Protein AF-A0A2V8E9S7-F1 (afdb_monomer)

Radius of gyration: 12.48 Å; Cα contacts (8 Å, |Δi|>4): 76; chains: 1; bounding box: 24×24×31 Å

pLDDT: mean 86.76, std 16.12, range [32.78, 96.56]

Mean predicted aligned error: 5.53 Å

Structure (mmCIF, N/CA/C/O backbone):
data_AF-A0A2V8E9S7-F1
#
_entry.id   AF-A0A2V8E9S7-F1
#
loop_
_atom_site.group_PDB
_atom_site.id
_atom_site.type_symbol
_atom_site.label_atom_id
_atom_site.label_alt_id
_atom_site.label_comp_id
_atom_site.label_asym_id
_atom_site.label_entity_id
_atom_site.label_seq_id
_atom_site.pdbx_PDB_ins_code
_atom_site.Cartn_x
_atom_site.Cartn_y
_atom_site.Cartn_z
_atom_site.occupancy
_atom_site.B_iso_or_equiv
_atom_site.auth_seq_id
_atom_site.auth_comp_id
_atom_site.auth_asym_id
_atom_site.auth_atom_id
_atom_site.pdbx_PDB_model_num
ATOM 1 N N . PHE A 1 1 ? -9.731 4.681 8.676 1.00 86.31 1 PHE A N 1
ATOM 2 C CA . PHE A 1 1 ? -9.695 5.560 9.854 1.00 86.31 1 PHE A CA 1
ATOM 3 C C . PHE A 1 1 ? -10.722 5.026 10.819 1.00 86.31 1 PHE A C 1
ATOM 5 O O . PHE A 1 1 ? -11.861 4.843 10.404 1.00 86.31 1 PHE A O 1
ATOM 12 N N . ASP A 1 2 ? -10.299 4.691 12.028 1.00 89.12 2 ASP A N 1
ATOM 13 C CA . ASP A 1 2 ? -11.207 4.338 13.112 1.00 89.12 2 ASP A CA 1
ATOM 14 C C . ASP A 1 2 ? -11.523 5.614 13.914 1.00 89.12 2 ASP A C 1
ATOM 16 O O . ASP A 1 2 ? -10.618 6.129 14.571 1.00 89.12 2 ASP A O 1
ATOM 20 N N . PRO A 1 3 ? -12.761 6.144 13.865 1.00 93.56 3 PRO A N 1
ATOM 21 C CA . PRO A 1 3 ? -13.123 7.363 14.585 1.00 93.56 3 PRO A CA 1
ATOM 22 C C . PRO A 1 3 ? -13.057 7.235 16.110 1.00 93.56 3 PRO A C 1
ATOM 24 O O . PRO A 1 3 ? -12.945 8.251 16.781 1.00 93.56 3 PRO A O 1
ATOM 27 N N . GLN A 1 4 ? -13.136 6.020 16.669 1.00 94.94 4 GLN A N 1
ATOM 28 C CA . GLN A 1 4 ? -13.099 5.820 18.119 1.00 94.94 4 GLN A CA 1
ATOM 29 C C . GLN A 1 4 ? -11.677 5.941 18.671 1.00 94.94 4 GLN A C 1
ATOM 31 O O . GLN A 1 4 ? -11.475 6.475 19.759 1.00 94.94 4 GLN A O 1
ATOM 36 N N . THR A 1 5 ? -10.696 5.409 17.940 1.00 94.81 5 THR A N 1
ATOM 37 C CA . THR A 1 5 ? -9.284 5.414 18.354 1.00 94.81 5 THR A CA 1
ATOM 38 C C . THR A 1 5 ? -8.453 6.486 17.660 1.00 94.81 5 THR A C 1
ATOM 40 O O . THR A 1 5 ? -7.285 6.656 18.001 1.00 94.81 5 THR A O 1
ATOM 43 N N . GLU A 1 6 ? -9.036 7.176 16.678 1.00 95.62 6 GLU A N 1
ATOM 44 C CA . GLU A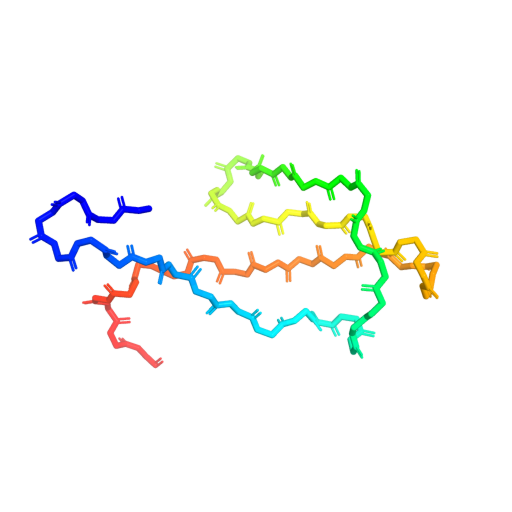 1 6 ? -8.389 8.147 15.792 1.00 95.62 6 GLU A CA 1
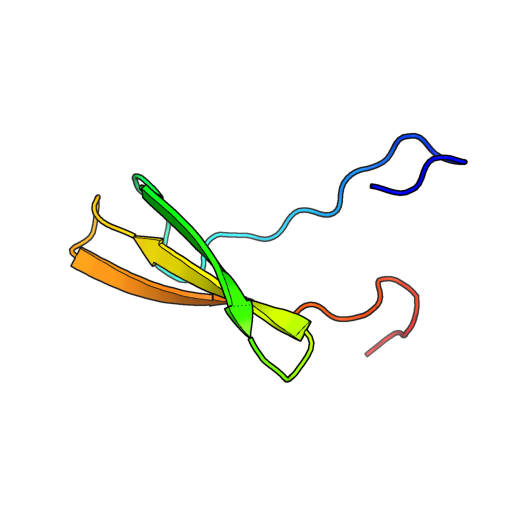ATOM 45 C C . GLU A 1 6 ? -7.175 7.575 15.036 1.00 95.62 6 GLU A C 1
ATOM 47 O O . GLU A 1 6 ? -6.264 8.295 14.623 1.00 95.62 6 GLU A O 1
ATOM 52 N N . LYS A 1 7 ? -7.150 6.252 14.822 1.00 93.06 7 LYS A N 1
ATOM 53 C CA . LYS A 1 7 ? -6.025 5.564 14.178 1.00 93.06 7 LYS A CA 1
ATOM 54 C C . LYS A 1 7 ? -6.258 5.318 12.693 1.00 93.06 7 LYS A C 1
ATOM 56 O O . LYS A 1 7 ? -7.354 4.991 12.221 1.00 93.06 7 LYS A O 1
ATOM 61 N N . PHE A 1 8 ? -5.162 5.414 11.947 1.00 90.88 8 PHE A N 1
ATOM 62 C CA . PHE A 1 8 ? -5.066 4.985 10.558 1.00 90.88 8 PHE A CA 1
ATOM 63 C C . PHE A 1 8 ? -4.388 3.619 10.480 1.00 90.88 8 PHE A C 1
ATOM 65 O O . PHE A 1 8 ? -3.527 3.288 11.293 1.00 90.88 8 PHE A O 1
ATOM 72 N N . GLN A 1 9 ? -4.784 2.829 9.487 1.00 89.00 9 GLN A N 1
ATOM 73 C CA . GLN A 1 9 ? -4.048 1.632 9.107 1.00 89.00 9 GLN A CA 1
ATOM 74 C C . GLN A 1 9 ? -2.921 2.034 8.158 1.00 89.00 9 GLN A C 1
ATOM 76 O O . GLN A 1 9 ? -3.102 2.920 7.320 1.00 89.00 9 GLN A O 1
ATOM 81 N N . SER A 1 10 ? -1.787 1.357 8.286 1.00 89.44 10 SER A N 1
ATOM 82 C CA . SER A 1 10 ? -0.590 1.615 7.495 1.00 89.44 10 SER A CA 1
ATOM 83 C C . SER A 1 10 ? 0.008 0.294 7.041 1.00 89.44 10 SER A C 1
ATOM 85 O O . SER A 1 10 ? 0.044 -0.670 7.803 1.00 89.44 10 SER A O 1
ATOM 87 N N . TRP A 1 11 ? 0.523 0.274 5.817 1.00 87.38 11 TRP A N 1
ATOM 88 C CA . TRP A 1 11 ? 1.226 -0.867 5.241 1.00 87.38 11 TRP A CA 1
ATOM 89 C C . TRP A 1 11 ? 2.530 -0.394 4.614 1.00 87.38 11 TRP A C 1
ATOM 91 O O . TRP A 1 11 ? 2.635 0.745 4.152 1.00 87.38 11 TRP A O 1
ATOM 101 N N . VAL A 1 12 ? 3.518 -1.284 4.563 1.00 89.38 12 VAL A N 1
ATOM 102 C CA . VAL A 1 12 ? 4.718 -1.059 3.754 1.00 89.38 12 VAL A CA 1
ATOM 103 C C . VAL A 1 12 ? 4.322 -1.111 2.279 1.00 89.38 12 VAL A C 1
ATOM 105 O O . VAL A 1 12 ? 3.565 -1.991 1.875 1.00 89.38 12 VAL A O 1
ATOM 108 N N . ILE A 1 13 ? 4.833 -0.182 1.466 1.00 90.06 13 ILE A N 1
ATOM 109 C CA . ILE A 1 13 ? 4.586 -0.175 0.019 1.00 90.06 13 ILE A CA 1
ATOM 110 C C . ILE A 1 13 ? 5.315 -1.383 -0.603 1.00 90.06 13 ILE A C 1
ATOM 112 O O . ILE A 1 13 ? 6.550 -1.385 -0.609 1.00 90.06 13 ILE A O 1
ATOM 116 N N . PRO A 1 14 ? 4.607 -2.374 -1.186 1.00 88.38 14 PRO A N 1
ATOM 117 C CA . PRO A 1 14 ? 5.229 -3.626 -1.638 1.00 88.38 14 PRO A CA 1
ATOM 118 C C . PRO A 1 14 ? 6.301 -3.454 -2.719 1.00 88.38 14 PRO A C 1
ATOM 120 O O . PRO A 1 14 ? 7.187 -4.288 -2.861 1.00 88.38 14 PRO A O 1
ATOM 123 N N . SER A 1 15 ? 6.258 -2.356 -3.479 1.00 87.38 15 SER A N 1
ATOM 124 C CA . SER A 1 15 ? 7.274 -2.044 -4.488 1.00 87.38 15 SER A CA 1
ATOM 125 C C . SER A 1 15 ? 8.627 -1.612 -3.907 1.00 87.38 15 SER A C 1
ATOM 127 O O . SER A 1 15 ? 9.529 -1.315 -4.685 1.00 87.38 15 SER A O 1
ATOM 129 N N . GLY A 1 16 ? 8.769 -1.533 -2.578 1.00 84.81 16 GLY A N 1
ATOM 130 C CA . GLY A 1 16 ? 9.980 -1.049 -1.909 1.00 84.81 16 GLY A CA 1
ATOM 131 C C . GLY A 1 16 ? 10.042 0.475 -1.751 1.00 84.81 16 GLY A C 1
ATOM 132 O O . GLY A 1 16 ? 11.111 1.012 -1.481 1.00 84.81 16 GLY A O 1
ATOM 133 N N . GLY A 1 17 ? 8.914 1.178 -1.917 1.00 79.56 17 GLY A N 1
ATOM 134 C CA . GLY A 1 17 ? 8.814 2.637 -1.770 1.00 79.56 17 GLY A CA 1
ATOM 135 C C . GLY A 1 17 ? 8.735 3.414 -3.090 1.00 79.56 17 GLY A C 1
ATOM 136 O O . GLY A 1 17 ? 8.405 2.859 -4.141 1.00 79.56 17 GLY A O 1
ATOM 137 N N . GLY A 1 18 ? 8.988 4.726 -3.012 1.00 85.19 18 GLY A N 1
ATOM 138 C CA . GLY A 1 18 ? 8.862 5.684 -4.116 1.00 85.19 18 GLY A CA 1
ATOM 139 C C . GLY A 1 18 ? 7.588 6.535 -4.048 1.00 85.19 18 GLY A C 1
ATOM 140 O O . GLY A 1 18 ? 6.914 6.602 -3.023 1.00 85.19 18 GLY A O 1
ATOM 141 N N . VAL A 1 19 ? 7.260 7.214 -5.149 1.00 92.62 19 VAL A N 1
ATOM 142 C CA . VAL A 1 19 ? 6.069 8.074 -5.233 1.00 92.62 19 VAL A CA 1
ATOM 143 C C . VAL A 1 19 ? 4.850 7.250 -5.646 1.00 92.62 19 VAL A C 1
ATOM 145 O O . VAL A 1 19 ? 4.854 6.645 -6.720 1.00 92.62 19 VAL A O 1
ATOM 148 N N . VAL A 1 20 ? 3.798 7.274 -4.824 1.00 94.31 20 VAL A N 1
ATOM 149 C CA . VAL A 1 20 ? 2.459 6.782 -5.182 1.00 94.31 20 VAL A CA 1
ATOM 150 C C . VAL A 1 20 ? 1.657 7.948 -5.760 1.00 94.31 20 VAL A C 1
ATOM 152 O O . VAL A 1 20 ? 1.501 8.975 -5.104 1.00 94.31 20 VAL A O 1
ATOM 155 N N . ARG A 1 21 ? 1.169 7.816 -6.999 1.00 96.25 21 ARG A N 1
ATOM 156 C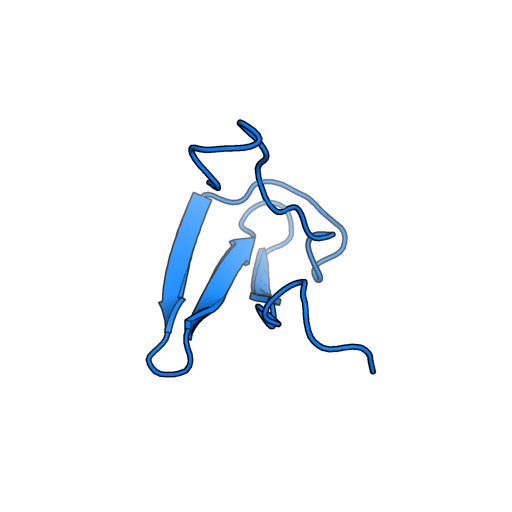 CA . ARG A 1 21 ? 0.389 8.872 -7.688 1.00 96.25 21 ARG A CA 1
ATOM 157 C C . ARG A 1 21 ? -1.103 8.582 -7.771 1.00 96.25 21 ARG A C 1
ATOM 159 O O . ARG A 1 21 ? -1.878 9.491 -8.041 1.00 96.25 21 ARG A O 1
ATOM 166 N N . ASN A 1 22 ? -1.490 7.331 -7.553 1.00 95.88 22 ASN A N 1
ATOM 167 C CA . ASN A 1 22 ? -2.878 6.907 -7.509 1.00 95.88 22 ASN A CA 1
ATOM 168 C C . ASN A 1 22 ? -3.020 5.704 -6.571 1.00 95.88 22 ASN A C 1
ATOM 170 O O . ASN A 1 22 ? -2.130 4.850 -6.518 1.00 95.88 22 ASN A O 1
ATOM 174 N N . MET A 1 23 ? -4.148 5.639 -5.870 1.00 94.56 23 MET A N 1
ATOM 175 C CA . MET A 1 23 ? -4.531 4.537 -4.995 1.00 94.56 23 MET A CA 1
ATOM 176 C C . MET A 1 23 ? -6.037 4.323 -5.107 1.00 94.56 23 MET A C 1
ATOM 178 O O . MET A 1 23 ? -6.805 5.280 -5.046 1.00 94.56 23 MET A O 1
ATOM 182 N N . MET A 1 24 ? -6.458 3.069 -5.239 1.00 96.50 24 MET A N 1
ATOM 183 C CA . MET A 1 24 ? -7.874 2.714 -5.328 1.00 96.50 24 MET A CA 1
ATOM 184 C C . MET A 1 24 ? -8.148 1.349 -4.708 1.00 96.50 24 MET A C 1
ATOM 186 O O . MET A 1 24 ? -7.314 0.448 -4.793 1.00 96.50 24 MET A O 1
ATOM 190 N N . ALA A 1 25 ? -9.327 1.187 -4.108 1.00 95.50 25 ALA A N 1
ATOM 191 C CA . ALA A 1 25 ? -9.795 -0.115 -3.656 1.00 95.50 25 ALA A CA 1
ATOM 192 C C . ALA A 1 25 ? -10.284 -0.949 -4.850 1.00 95.50 25 ALA A C 1
ATOM 194 O O . ALA A 1 25 ? -10.963 -0.438 -5.744 1.00 95.50 25 ALA A O 1
ATOM 195 N N . ASN A 1 26 ? -9.957 -2.238 -4.863 1.00 95.50 26 ASN A N 1
ATOM 196 C CA . ASN A 1 26 ? -10.543 -3.196 -5.792 1.00 95.50 26 ASN A CA 1
ATOM 197 C C . ASN A 1 26 ? -11.830 -3.811 -5.205 1.00 95.50 26 ASN A C 1
ATOM 199 O O . ASN A 1 26 ? -12.221 -3.533 -4.073 1.00 95.50 26 ASN A O 1
ATOM 203 N N . ARG A 1 27 ? -12.488 -4.692 -5.970 1.00 95.88 27 ARG A N 1
ATOM 204 C CA . ARG A 1 27 ? -13.740 -5.350 -5.546 1.00 95.88 27 ARG A CA 1
ATOM 205 C C . ARG A 1 27 ? -13.602 -6.226 -4.294 1.00 95.88 27 ARG A C 1
ATOM 207 O O . ARG A 1 27 ? -14.600 -6.458 -3.626 1.00 95.88 27 ARG A O 1
ATOM 214 N N . ALA A 1 28 ? -12.396 -6.702 -3.988 1.00 93.75 28 ALA A N 1
ATOM 215 C CA . ALA A 1 28 ? -12.109 -7.490 -2.792 1.00 93.75 28 ALA A CA 1
ATOM 216 C C . ALA A 1 28 ? -11.795 -6.616 -1.561 1.00 93.75 28 ALA A C 1
ATOM 218 O O . ALA A 1 28 ? -11.560 -7.151 -0.485 1.00 93.75 28 ALA A O 1
ATOM 219 N N . GLY A 1 29 ? -11.775 -5.285 -1.706 1.00 92.25 29 GLY A N 1
ATOM 220 C CA . GLY A 1 29 ? -11.419 -4.357 -0.629 1.00 92.25 29 GLY A CA 1
ATOM 221 C C . GLY A 1 29 ? -9.912 -4.151 -0.441 1.00 92.25 29 GLY A C 1
ATOM 222 O O . GLY A 1 29 ? -9.513 -3.409 0.451 1.00 92.25 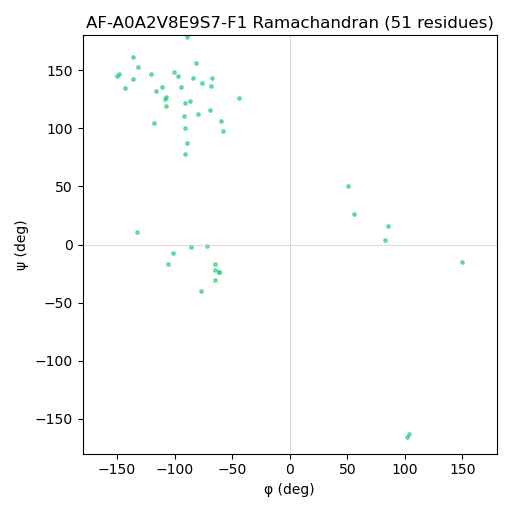29 GLY A O 1
ATOM 223 N N . ASN A 1 30 ? -9.079 -4.749 -1.295 1.00 93.94 30 ASN A N 1
ATOM 224 C CA . ASN A 1 30 ? -7.628 -4.550 -1.304 1.00 93.94 30 ASN A CA 1
ATOM 225 C C . ASN A 1 30 ? -7.258 -3.264 -2.049 1.00 93.94 30 ASN A C 1
ATOM 227 O O . ASN A 1 30 ? -8.000 -2.820 -2.929 1.00 93.94 30 ASN A O 1
ATOM 231 N N . LEU A 1 31 ? -6.093 -2.685 -1.753 1.00 94.38 31 LEU A N 1
ATOM 232 C CA . LEU A 1 31 ? -5.634 -1.461 -2.416 1.00 94.38 31 LEU A CA 1
ATOM 233 C C . LEU A 1 31 ? -4.720 -1.791 -3.594 1.00 94.38 31 LEU A C 1
ATOM 235 O O . LEU A 1 31 ? -3.798 -2.594 -3.478 1.00 94.38 31 LEU A O 1
ATOM 239 N N . VAL A 1 32 ? -4.946 -1.118 -4.718 1.00 96.12 32 VAL A N 1
ATOM 240 C CA . VAL A 1 32 ? -4.056 -1.122 -5.881 1.00 96.12 32 VAL A CA 1
ATOM 241 C C . VAL 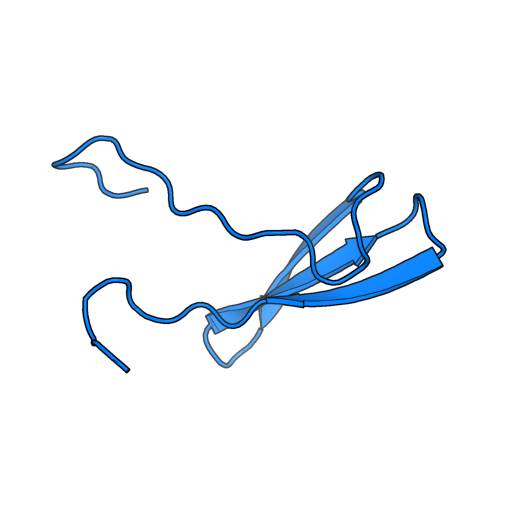A 1 32 ? -3.359 0.231 -5.954 1.00 96.12 32 VAL A C 1
ATOM 243 O O . VAL A 1 32 ? -4.020 1.273 -5.940 1.00 96.12 32 VAL A O 1
ATOM 246 N N . LEU A 1 33 ? -2.027 0.214 -6.021 1.00 96.38 33 LEU A N 1
ATOM 247 C CA . LEU A 1 33 ? -1.175 1.404 -5.987 1.00 96.38 33 LEU A CA 1
ATOM 248 C C . LEU A 1 33 ? -0.416 1.572 -7.304 1.00 96.38 33 LEU A C 1
ATOM 250 O O . LEU A 1 33 ? 0.238 0.637 -7.769 1.00 96.38 33 LEU A O 1
ATOM 254 N N . ALA A 1 34 ? -0.442 2.782 -7.866 1.00 96.56 34 ALA A N 1
ATOM 255 C CA . ALA A 1 34 ? 0.435 3.171 -8.968 1.00 96.56 34 ALA A CA 1
ATOM 256 C C . ALA A 1 34 ? 1.725 3.799 -8.411 1.00 96.56 34 ALA A C 1
ATOM 258 O O . ALA A 1 34 ? 1.743 4.975 -8.028 1.00 96.56 34 ALA A O 1
ATOM 259 N N . CYS A 1 35 ? 2.803 3.013 -8.369 1.00 96.06 35 CYS A N 1
ATOM 260 C CA . CYS A 1 35 ? 4.104 3.401 -7.824 1.00 96.06 35 CYS A CA 1
ATOM 261 C C . CYS A 1 35 ? 4.995 3.994 -8.930 1.00 96.06 35 CYS A C 1
ATOM 263 O O . CYS A 1 35 ? 5.895 3.331 -9.455 1.00 96.06 35 CYS A O 1
ATOM 265 N N . SER A 1 36 ? 4.748 5.256 -9.300 1.00 93.44 36 SER A N 1
ATOM 266 C CA . SER A 1 36 ? 5.431 5.922 -10.420 1.00 93.44 36 SER A CA 1
ATOM 267 C C . SER A 1 36 ? 6.930 6.111 -10.188 1.00 93.44 36 SER A C 1
ATOM 269 O O . SER A 1 36 ? 7.696 6.091 -11.143 1.00 93.44 36 SER A O 1
ATOM 271 N N . GLY A 1 37 ? 7.360 6.274 -8.931 1.00 91.88 37 GLY A N 1
ATOM 272 C CA . GLY A 1 37 ? 8.780 6.465 -8.599 1.00 91.88 37 GLY A CA 1
ATOM 273 C C . GLY A 1 37 ? 9.668 5.257 -8.915 1.00 91.88 37 GLY A C 1
ATOM 274 O O . GLY A 1 37 ? 10.881 5.401 -8.980 1.00 91.88 37 GLY A O 1
ATOM 275 N N . VAL A 1 38 ? 9.066 4.082 -9.118 1.00 94.75 38 VAL A N 1
ATOM 276 C CA . VAL A 1 38 ? 9.777 2.824 -9.396 1.00 94.75 38 VAL A CA 1
ATOM 277 C C . VAL A 1 38 ? 9.186 2.058 -10.585 1.00 94.75 38 VAL A C 1
ATOM 279 O O . VAL A 1 38 ? 9.539 0.903 -10.800 1.00 94.75 38 VAL A O 1
ATOM 282 N N . ASN A 1 39 ? 8.289 2.689 -11.354 1.00 94.62 39 ASN A N 1
ATOM 283 C CA . ASN A 1 39 ? 7.603 2.110 -12.515 1.00 94.62 39 ASN A CA 1
ATOM 284 C C . ASN A 1 39 ? 6.952 0.734 -12.237 1.00 94.62 39 ASN A C 1
ATOM 286 O O . ASN A 1 39 ? 7.189 -0.240 -12.953 1.00 94.62 39 ASN A O 1
ATOM 290 N N . ARG A 1 40 ? 6.160 0.631 -11.157 1.00 94.81 40 ARG A N 1
ATOM 291 C CA . ARG A 1 40 ? 5.462 -0.610 -10.759 1.00 94.81 40 ARG A CA 1
ATOM 292 C C . ARG A 1 40 ? 4.011 -0.365 -10.347 1.00 94.81 40 ARG A C 1
ATOM 294 O O . ARG A 1 40 ? 3.633 0.746 -9.979 1.00 94.8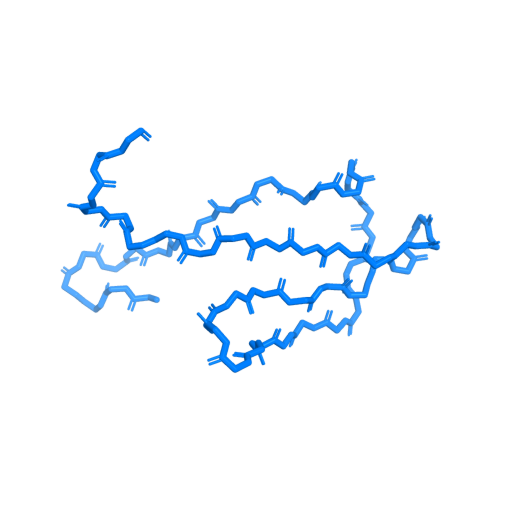1 40 ARG A O 1
ATOM 301 N N . VAL A 1 41 ? 3.229 -1.444 -10.345 1.00 94.50 41 VAL A N 1
ATOM 302 C CA . VAL A 1 41 ? 1.916 -1.531 -9.689 1.00 94.50 41 VAL A CA 1
ATOM 303 C C . VAL A 1 41 ? 2.040 -2.474 -8.496 1.00 94.50 41 VAL A C 1
ATOM 305 O O . VAL A 1 41 ? 2.654 -3.533 -8.617 1.00 94.50 41 VAL A O 1
ATOM 308 N N . ALA A 1 42 ? 1.481 -2.090 -7.349 1.00 95.00 42 ALA A N 1
ATOM 309 C CA . ALA A 1 42 ? 1.486 -2.908 -6.138 1.00 95.00 42 ALA A CA 1
ATOM 310 C C . ALA A 1 42 ? 0.061 -3.227 -5.669 1.00 95.00 42 ALA A C 1
ATOM 312 O O . ALA A 1 42 ? -0.842 -2.400 -5.807 1.00 95.00 42 ALA A O 1
ATOM 313 N N . LEU A 1 43 ? -0.114 -4.418 -5.093 1.00 94.94 43 LEU A N 1
ATOM 314 C CA . LEU A 1 43 ? -1.334 -4.853 -4.419 1.00 94.94 43 LEU A CA 1
ATOM 315 C C . LEU A 1 43 ? -1.072 -4.889 -2.911 1.00 94.94 43 LEU A C 1
ATOM 317 O O . LEU A 1 43 ? -0.130 -5.541 -2.470 1.00 94.94 43 LEU A O 1
ATOM 321 N N . VAL A 1 44 ? -1.901 -4.198 -2.134 1.00 94.25 44 VAL A N 1
ATOM 322 C CA . VAL A 1 44 ? -1.907 -4.273 -0.671 1.00 94.25 44 VAL A CA 1
ATOM 323 C C . VAL A 1 44 ? -3.142 -5.042 -0.242 1.00 94.25 44 VAL A C 1
ATOM 325 O O . VAL A 1 44 ? -4.269 -4.621 -0.511 1.00 94.25 44 VAL A O 1
ATOM 328 N N . GLU A 1 45 ? -2.922 -6.155 0.442 1.00 92.81 45 GLU A N 1
ATOM 329 C CA . GLU A 1 45 ? -3.992 -6.936 1.045 1.00 92.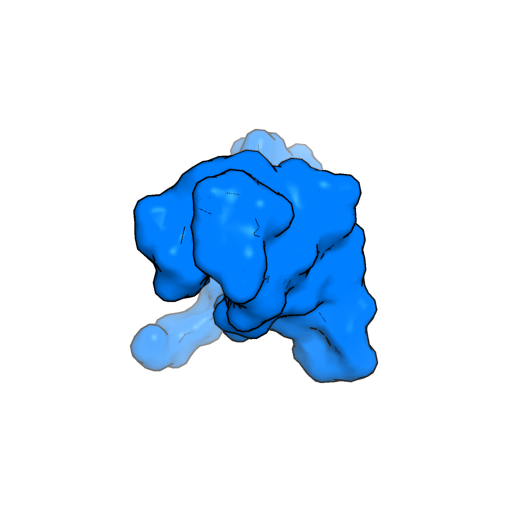81 45 GLU A CA 1
ATOM 330 C C . GLU A 1 45 ? -4.424 -6.281 2.353 1.00 92.81 45 GLU A C 1
ATOM 332 O O . GLU A 1 45 ? -3.671 -6.206 3.327 1.00 92.81 45 GLU A O 1
ATOM 337 N N . VAL A 1 46 ? -5.645 -5.752 2.358 1.00 89.44 46 VAL A N 1
ATOM 338 C CA . VAL A 1 46 ? -6.211 -5.090 3.529 1.00 89.44 46 VAL A CA 1
ATOM 339 C C . VAL A 1 46 ? -6.919 -6.157 4.349 1.00 89.44 46 VAL A C 1
ATOM 341 O O . VAL A 1 46 ? -8.114 -6.403 4.192 1.00 89.44 46 VAL A O 1
ATOM 344 N N . SER A 1 47 ? -6.179 -6.820 5.236 1.00 77.31 47 SER A N 1
ATOM 345 C CA . SER A 1 47 ? -6.812 -7.612 6.284 1.00 77.31 47 SER A CA 1
ATOM 346 C C . SER A 1 47 ? -7.540 -6.672 7.251 1.00 77.31 47 SER A C 1
ATOM 348 O O . SER A 1 47 ? -7.087 -5.560 7.551 1.00 77.31 47 SER A O 1
ATOM 350 N N . LYS A 1 48 ? -8.699 -7.101 7.767 1.00 62.34 48 LYS A N 1
ATO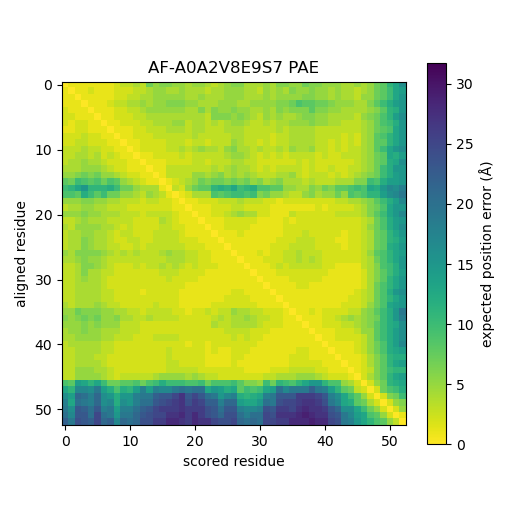M 351 C CA . LYS A 1 48 ? -9.252 -6.477 8.972 1.00 62.34 48 LYS A CA 1
ATOM 352 C C . LYS A 1 48 ? -8.206 -6.669 10.064 1.00 62.34 48 LYS A C 1
ATOM 354 O O . LYS A 1 48 ? -8.045 -7.782 10.560 1.00 62.34 48 LYS A O 1
ATOM 359 N N . ALA A 1 49 ? -7.503 -5.600 10.430 1.00 51.34 49 ALA A N 1
ATOM 360 C CA . ALA A 1 49 ? -6.713 -5.569 11.651 1.00 51.34 49 ALA A CA 1
ATOM 361 C C . ALA A 1 49 ? -7.680 -5.855 12.813 1.00 51.34 49 ALA A C 1
ATOM 363 O O . ALA A 1 49 ? -8.474 -4.999 13.197 1.00 51.34 49 ALA A O 1
ATOM 364 N N . GLY A 1 50 ? -7.702 -7.120 13.238 1.00 45.53 50 GLY A N 1
ATOM 365 C CA . GLY A 1 50 ? -8.749 -7.723 14.062 1.00 45.53 50 GLY A CA 1
ATOM 366 C C . GLY A 1 50 ? -8.957 -9.226 13.826 1.00 45.53 50 GLY A C 1
ATOM 367 O O . GLY A 1 50 ? -9.548 -9.880 14.676 1.00 45.53 50 GLY A O 1
ATOM 368 N N . ALA A 1 51 ? -8.446 -9.805 12.738 1.00 38.94 51 ALA A 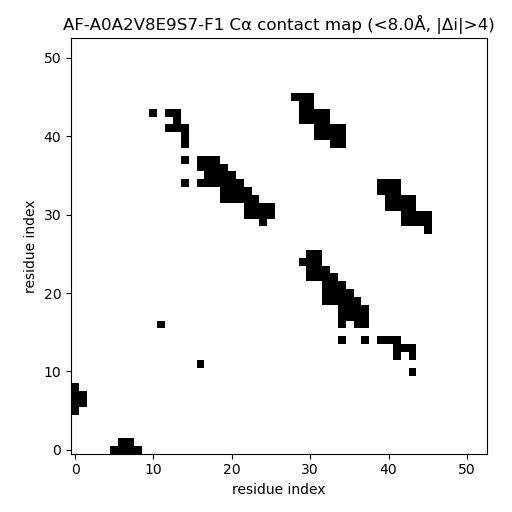N 1
ATOM 369 C CA . ALA A 1 51 ? -8.310 -11.255 12.613 1.00 38.94 51 ALA A CA 1
ATOM 370 C C . ALA A 1 51 ? -6.828 -11.607 12.474 1.00 38.94 51 ALA A C 1
ATOM 372 O O . ALA A 1 51 ? -6.218 -11.365 11.437 1.00 38.94 51 ALA A O 1
ATOM 373 N N . SER A 1 52 ? -6.263 -12.126 13.563 1.00 32.78 52 SER A N 1
ATOM 374 C CA . SER A 1 52 ? -5.016 -12.888 13.557 1.00 32.78 52 SER A CA 1
ATOM 375 C C . SER A 1 52 ? -5.012 -13.879 12.391 1.00 32.78 52 SER A C 1
ATOM 377 O O . SER A 1 52 ? -5.937 -14.684 12.291 1.00 32.78 52 SER A O 1
ATOM 379 N N . GLN A 1 53 ? -3.966 -13.808 11.566 1.00 34.25 53 GLN A N 1
ATOM 380 C CA . GLN A 1 53 ? -3.171 -14.937 11.076 1.00 34.25 53 GLN A CA 1
ATOM 381 C C . GLN A 1 53 ? -1.734 -14.458 10.877 1.00 34.25 53 GLN A C 1
ATOM 383 O O . GLN A 1 53 ? -1.570 -13.309 10.407 1.00 34.25 53 GLN A O 1
#

Foldseek 3Di:
DDPVVPDDDDDDFVLNDADWPDWDADPVRWIWTCRPRRRDIDIGDDDPPPDDD

Secondary structure (DSSP, 8-state):
-BTTTTBPP----TTSS--EEEEEE-TTS-EEEEEGGGTEEEEE----TTS--

Nearest PDB structures (foldseek):
  3ww7-assembly1_C  TM=8.397E-01  e=3.491E+00  unclassified
  8eby-assembly1_K  TM=5.732E-01  e=3.491E+00  Homo sapiens
  8x6g-assembly1_D  TM=5.625E-01  e=3.275E+00  Staphylococcus aureus
  6zg6-assembly1_A  TM=6.210E-01  e=8.534E+00  Saccharomyces cerevisiae S288C

Solvent-accessible surface area (backbone atoms only — not comparable to full-atom values): 3561 Å² total; per-residue (Å²): 114,42,86,89,79,72,43,73,86,85,77,82,56,78,77,79,52,70,45,71,82,47,76,45,70,49,98,87,59,25,39,42,34,39,25,65,62,65,77,46,76,35,76,44,83,63,70,64,92,88,63,92,128

Sequence (53 aa):
FDPQTEKFQSWVIPSGGGVVRNMMANRAGNLVLACSGVNRVALVEVSKAGASQ